Protein AF-A0A963RWE7-F1 (afdb_monomer_lite)

Structure (mmCIF, N/CA/C/O backbone):
data_AF-A0A963RWE7-F1
#
_entry.id   AF-A0A963RWE7-F1
#
loop_
_atom_site.group_PDB
_atom_site.id
_atom_site.type_symbol
_atom_site.label_atom_id
_atom_site.label_alt_id
_atom_site.label_comp_id
_atom_site.label_asym_id
_atom_site.label_entity_id
_atom_site.label_seq_id
_atom_site.pdbx_PDB_ins_code
_atom_site.Cartn_x
_atom_site.Cartn_y
_atom_site.Cartn_z
_atom_site.occupancy
_atom_site.B_iso_or_equiv
_atom_site.auth_seq_id
_atom_site.auth_comp_id
_atom_site.auth_asym_id
_atom_site.auth_atom_id
_atom_site.pdbx_PDB_model_num
ATOM 1 N N . PHE A 1 1 ? 2.516 -8.833 10.654 1.00 89.06 1 PHE A N 1
ATOM 2 C CA . PHE A 1 1 ? 1.961 -7.508 10.993 1.00 89.06 1 PHE A CA 1
ATOM 3 C C . PHE A 1 1 ? 0.688 -7.643 11.821 1.00 89.06 1 PHE A C 1
ATOM 5 O O . PHE A 1 1 ? 0.770 -7.393 13.011 1.00 89.06 1 PHE A O 1
ATOM 12 N N . ALA A 1 2 ? -0.424 -8.142 11.261 1.00 93.69 2 ALA A N 1
ATOM 13 C CA . ALA A 1 2 ? -1.711 -8.246 11.969 1.00 93.69 2 ALA A CA 1
ATOM 14 C C . ALA A 1 2 ? -1.623 -8.920 13.354 1.00 93.69 2 ALA A C 1
ATOM 16 O O . ALA A 1 2 ? -2.037 -8.326 14.341 1.00 93.69 2 ALA A O 1
ATOM 17 N N . LEU A 1 3 ? -0.990 -10.099 13.451 1.00 96.69 3 LEU A N 1
ATOM 18 C CA . LEU A 1 3 ? -0.785 -10.779 14.739 1.00 96.69 3 LEU A CA 1
ATOM 19 C C . LEU A 1 3 ? -0.040 -9.903 15.760 1.00 96.69 3 LEU A C 1
ATOM 21 O O . LEU A 1 3 ? -0.416 -9.864 16.922 1.00 96.69 3 LEU A O 1
ATOM 25 N N . ALA A 1 4 ? 0.991 -9.171 15.331 1.00 97.44 4 ALA A N 1
ATOM 26 C CA . ALA A 1 4 ? 1.746 -8.291 16.220 1.00 97.44 4 ALA A CA 1
ATOM 27 C C . ALA A 1 4 ? 0.887 -7.121 16.728 1.00 97.44 4 ALA A C 1
ATOM 29 O O . ALA A 1 4 ? 0.951 -6.799 17.908 1.00 97.44 4 ALA A O 1
ATOM 30 N N . CYS A 1 5 ? 0.049 -6.527 15.870 1.00 97.25 5 CYS A N 1
ATOM 31 C CA . CYS A 1 5 ? -0.899 -5.483 16.271 1.00 97.25 5 CYS A CA 1
ATOM 32 C C . CYS A 1 5 ? -1.910 -6.000 17.300 1.00 97.25 5 CYS A C 1
ATOM 34 O O . CYS A 1 5 ? -2.148 -5.331 18.300 1.00 97.25 5 CYS A O 1
ATOM 36 N N . VAL A 1 6 ? -2.441 -7.210 17.094 1.00 97.00 6 VAL A N 1
ATOM 37 C CA . VAL A 1 6 ? -3.358 -7.856 18.047 1.00 97.00 6 VAL A CA 1
ATOM 38 C C . VAL A 1 6 ? -2.674 -8.084 19.395 1.00 97.00 6 VAL A C 1
ATOM 40 O O . VAL A 1 6 ? -3.222 -7.712 20.428 1.00 97.00 6 VAL A O 1
ATOM 43 N N . LEU A 1 7 ? -1.456 -8.634 19.398 1.00 98.12 7 LEU A N 1
ATOM 44 C CA . LEU A 1 7 ? -0.692 -8.873 20.628 1.00 98.12 7 LEU A CA 1
ATOM 45 C C . LEU A 1 7 ? -0.304 -7.576 21.355 1.00 98.12 7 LEU A C 1
ATOM 47 O O . LEU A 1 7 ? -0.178 -7.577 22.575 1.00 98.12 7 LEU A O 1
ATOM 51 N N . ALA A 1 8 ? -0.135 -6.475 20.621 1.00 97.00 8 ALA A N 1
ATOM 52 C CA . ALA A 1 8 ? 0.134 -5.152 21.178 1.00 97.00 8 ALA A CA 1
ATOM 53 C C . ALA A 1 8 ? -1.135 -4.405 21.636 1.00 97.00 8 ALA A C 1
ATOM 55 O O . ALA A 1 8 ? -1.026 -3.292 22.144 1.00 97.00 8 ALA A O 1
ATOM 56 N N . GLY A 1 9 ? -2.329 -4.979 21.441 1.00 97.06 9 GLY A N 1
ATOM 57 C CA . GLY A 1 9 ? -3.600 -4.327 21.768 1.00 97.06 9 GLY A CA 1
ATOM 58 C C . GLY A 1 9 ? -3.945 -3.140 20.862 1.00 97.06 9 GLY A C 1
ATOM 59 O O . GLY A 1 9 ? -4.728 -2.282 21.261 1.00 97.06 9 GLY A O 1
ATOM 60 N N . ALA A 1 10 ? -3.365 -3.065 19.661 1.00 97.00 10 ALA A N 1
ATOM 61 C CA . ALA A 1 10 ? -3.633 -1.983 18.723 1.00 97.00 10 ALA A CA 1
ATOM 62 C C . ALA A 1 10 ? -5.033 -2.137 18.090 1.00 97.00 10 ALA A C 1
ATOM 64 O O . ALA A 1 10 ? -5.336 -3.205 17.542 1.00 97.00 10 ALA A O 1
ATOM 65 N N . PRO A 1 11 ? -5.875 -1.089 18.101 1.00 97.19 11 PRO A N 1
ATOM 66 C CA . PRO A 1 11 ? -7.158 -1.085 17.406 1.00 97.19 11 PRO A CA 1
ATOM 67 C C . PRO A 1 11 ? -7.019 -1.400 15.911 1.00 97.19 11 PRO A C 1
ATOM 69 O O . PRO A 1 11 ? -6.132 -0.891 15.223 1.00 97.19 11 PRO A O 1
ATOM 72 N N . ALA A 1 12 ? -7.935 -2.219 15.384 1.00 96.00 12 ALA A N 1
ATOM 73 C CA . ALA A 1 12 ? -7.893 -2.674 13.992 1.00 96.00 12 ALA A CA 1
ATOM 74 C C . ALA A 1 12 ? -7.904 -1.511 12.986 1.00 96.00 12 ALA A C 1
ATOM 76 O O . ALA A 1 12 ? -7.168 -1.545 12.002 1.00 96.00 12 ALA A O 1
ATOM 77 N N . LEU A 1 13 ? -8.695 -0.467 13.259 1.00 97.25 13 LEU A N 1
ATOM 78 C CA . LEU A 1 13 ? -8.768 0.736 12.430 1.00 97.25 13 LEU A CA 1
ATOM 79 C C . LEU A 1 13 ? -7.389 1.393 12.272 1.00 97.25 13 LEU A C 1
ATOM 81 O O . LEU A 1 13 ? -6.930 1.611 11.155 1.00 97.25 13 LEU A O 1
ATOM 85 N N . GLU A 1 14 ? -6.704 1.664 13.381 1.00 97.12 14 GLU A N 1
ATOM 86 C CA . GLU A 1 14 ? -5.395 2.326 13.387 1.00 97.12 14 GLU A CA 1
ATOM 87 C C . GLU A 1 14 ? -4.310 1.441 12.764 1.00 97.12 14 GLU A C 1
ATOM 89 O O . GLU A 1 14 ? -3.490 1.924 11.980 1.00 97.12 14 GLU A O 1
ATOM 94 N N . ALA A 1 15 ? -4.346 0.134 13.041 1.00 97.94 15 ALA A N 1
ATOM 95 C CA . ALA A 1 15 ? -3.436 -0.830 12.430 1.00 97.94 15 ALA A CA 1
ATOM 96 C C . ALA A 1 15 ? -3.590 -0.873 10.899 1.00 97.94 15 ALA A C 1
ATOM 98 O O . ALA A 1 15 ? -2.587 -0.882 10.180 1.00 97.94 15 ALA A O 1
ATOM 99 N N . LEU A 1 16 ? -4.827 -0.863 10.392 1.00 97.62 16 LEU A N 1
ATOM 100 C CA . LEU A 1 16 ? -5.117 -0.846 8.956 1.00 97.62 16 LEU A CA 1
ATOM 101 C C . LEU A 1 16 ? -4.716 0.481 8.304 1.00 97.62 16 LEU A C 1
ATOM 103 O O . LEU A 1 16 ? -4.095 0.459 7.243 1.00 97.62 16 LEU A O 1
ATOM 107 N N . MET A 1 17 ? -4.999 1.618 8.948 1.00 98.06 17 MET A N 1
ATOM 108 C CA . MET A 1 17 ? -4.579 2.944 8.474 1.00 98.06 17 MET A CA 1
ATOM 109 C C . MET A 1 17 ? -3.054 3.026 8.326 1.00 98.06 17 MET A C 1
ATOM 111 O O . MET A 1 17 ? -2.548 3.422 7.273 1.00 98.06 17 MET A O 1
ATOM 115 N N . ALA A 1 18 ? -2.315 2.602 9.357 1.00 97.31 18 ALA A N 1
ATOM 116 C CA . ALA A 1 18 ? -0.855 2.606 9.346 1.00 97.31 18 ALA A CA 1
ATOM 117 C C . ALA A 1 18 ? -0.287 1.660 8.276 1.00 97.31 18 ALA A C 1
ATOM 119 O O . ALA A 1 18 ? 0.628 2.031 7.537 1.00 97.31 18 ALA A O 1
ATOM 120 N N . TYR A 1 19 ? -0.853 0.455 8.155 1.00 97.94 19 TYR A N 1
ATOM 121 C CA . TYR A 1 19 ? -0.443 -0.512 7.138 1.00 97.94 19 TYR A CA 1
ATOM 122 C C . TYR A 1 19 ? -0.670 0.014 5.718 1.00 97.94 19 TYR A C 1
ATOM 124 O O . TYR A 1 19 ? 0.238 -0.041 4.887 1.00 97.94 19 TYR A O 1
ATOM 132 N N . ALA A 1 20 ? -1.858 0.559 5.446 1.00 98.00 20 ALA A N 1
ATOM 133 C CA . ALA A 1 20 ? -2.216 1.096 4.139 1.00 98.00 20 ALA A CA 1
ATOM 134 C C . ALA A 1 20 ? -1.317 2.277 3.741 1.00 98.00 20 ALA A C 1
ATOM 136 O O . ALA A 1 20 ? -0.898 2.369 2.583 1.00 98.00 20 ALA A O 1
ATOM 137 N N . PHE A 1 21 ? -0.965 3.146 4.694 1.00 98.25 21 PHE A N 1
ATOM 138 C CA . PHE A 1 21 ? -0.049 4.255 4.435 1.00 98.25 21 PHE A CA 1
ATOM 139 C C . PHE A 1 21 ? 1.365 3.754 4.130 1.00 98.25 21 PHE A C 1
ATOM 141 O O . PHE A 1 21 ? 1.929 4.129 3.104 1.00 98.25 21 PHE A O 1
ATOM 148 N N . GLY A 1 22 ? 1.910 2.858 4.960 1.00 98.00 22 GLY A N 1
ATOM 149 C CA . GLY A 1 22 ? 3.249 2.300 4.745 1.00 98.00 22 GLY A CA 1
ATOM 150 C C . GLY A 1 22 ? 3.365 1.525 3.427 1.00 98.00 22 GLY A C 1
ATOM 151 O O . GLY A 1 22 ? 4.376 1.619 2.728 1.00 98.00 22 GLY A O 1
ATOM 152 N N . TRP A 1 23 ? 2.310 0.807 3.034 1.00 97.50 23 TRP A N 1
ATOM 153 C CA . TRP A 1 23 ? 2.245 0.166 1.722 1.00 97.50 23 TRP A CA 1
ATOM 154 C C . TRP A 1 23 ? 2.236 1.198 0.585 1.00 97.50 23 TRP A C 1
ATOM 156 O O . TRP A 1 23 ? 3.031 1.090 -0.350 1.00 97.50 23 TRP A O 1
ATOM 166 N N . SER A 1 24 ? 1.395 2.232 0.690 1.00 98.12 24 SER A N 1
ATOM 167 C CA . SER A 1 24 ? 1.282 3.297 -0.316 1.00 98.12 24 SER A CA 1
ATOM 168 C C . SER A 1 24 ? 2.592 4.063 -0.496 1.00 98.12 24 SER A C 1
ATOM 170 O O . SER A 1 24 ? 3.018 4.313 -1.624 1.00 98.12 24 SER A O 1
ATOM 172 N N . GLU A 1 25 ? 3.268 4.396 0.603 1.00 97.94 25 GLU A N 1
ATOM 173 C CA . GLU A 1 25 ? 4.574 5.053 0.584 1.00 97.94 25 GLU A CA 1
ATOM 174 C C . GLU A 1 25 ? 5.610 4.206 -0.165 1.00 97.94 25 GLU A C 1
ATOM 176 O O . GLU A 1 25 ? 6.305 4.716 -1.048 1.00 97.94 25 GLU A O 1
ATOM 181 N N . ASN A 1 26 ? 5.673 2.901 0.115 1.00 96.88 26 ASN A N 1
ATOM 182 C CA . ASN A 1 26 ? 6.587 1.989 -0.571 1.00 96.88 26 ASN A CA 1
ATOM 183 C C . ASN A 1 26 ? 6.309 1.938 -2.085 1.00 96.88 26 ASN A C 1
ATOM 185 O O . ASN A 1 26 ? 7.234 2.078 -2.891 1.00 96.88 26 ASN A O 1
ATOM 189 N N . MET A 1 27 ? 5.037 1.840 -2.486 1.00 96.31 27 MET A N 1
ATOM 190 C CA . MET A 1 27 ? 4.653 1.856 -3.903 1.00 96.31 27 MET A CA 1
ATOM 191 C C . MET A 1 27 ? 5.051 3.165 -4.597 1.00 96.31 27 MET A C 1
ATOM 193 O O . MET A 1 27 ? 5.556 3.143 -5.722 1.00 96.31 27 MET A O 1
ATOM 197 N N . VAL A 1 28 ? 4.904 4.308 -3.921 1.00 97.44 28 VAL A N 1
ATOM 198 C CA . VAL A 1 28 ? 5.351 5.607 -4.445 1.00 97.44 28 VAL A CA 1
ATOM 199 C C . VAL A 1 28 ? 6.873 5.648 -4.604 1.00 97.44 28 VAL A C 1
ATOM 201 O O . VAL A 1 28 ? 7.363 6.106 -5.638 1.00 97.44 28 VAL A O 1
ATOM 204 N N . GLN A 1 29 ? 7.635 5.128 -3.638 1.00 96.00 29 GLN A N 1
ATOM 205 C CA . GLN A 1 29 ? 9.099 5.054 -3.737 1.00 96.00 29 GLN A CA 1
ATOM 206 C C . GLN A 1 29 ? 9.564 4.160 -4.893 1.00 96.00 29 GLN A C 1
ATOM 208 O O . GLN A 1 29 ? 10.538 4.488 -5.578 1.00 96.00 29 GLN A O 1
ATOM 213 N N . ALA A 1 30 ? 8.864 3.052 -5.145 1.00 94.94 30 ALA A N 1
ATOM 214 C CA . ALA A 1 30 ? 9.122 2.210 -6.307 1.00 94.94 30 ALA A CA 1
ATOM 215 C C . ALA A 1 30 ? 8.822 2.958 -7.618 1.00 94.94 30 ALA A C 1
ATOM 217 O O . ALA A 1 30 ? 9.663 2.977 -8.519 1.00 94.94 30 ALA A O 1
ATOM 218 N N . ALA A 1 31 ? 7.678 3.646 -7.700 1.00 94.62 31 ALA A N 1
ATOM 219 C CA . ALA A 1 31 ? 7.274 4.411 -8.880 1.00 94.62 31 ALA A CA 1
ATOM 220 C C . ALA A 1 31 ? 8.248 5.554 -9.216 1.00 94.62 31 ALA A C 1
ATOM 222 O O . ALA A 1 31 ? 8.576 5.752 -10.386 1.00 94.62 31 ALA A O 1
ATOM 223 N N . ILE A 1 32 ? 8.762 6.262 -8.203 1.00 95.75 32 ILE A N 1
ATOM 224 C CA . ILE A 1 32 ? 9.786 7.306 -8.375 1.00 95.75 32 ILE A CA 1
ATOM 225 C C . ILE A 1 32 ? 11.005 6.764 -9.127 1.00 95.75 32 ILE A C 1
ATOM 227 O O . ILE A 1 32 ? 11.502 7.418 -10.042 1.00 95.75 32 ILE A O 1
ATOM 231 N N . LYS A 1 33 ? 11.461 5.560 -8.769 1.00 93.00 33 LYS A N 1
ATOM 232 C CA . LYS A 1 33 ? 12.648 4.932 -9.365 1.00 93.00 33 LYS A CA 1
ATOM 233 C C . LYS A 1 33 ? 12.361 4.297 -10.726 1.00 93.00 33 LYS A C 1
ATOM 235 O O . LYS A 1 33 ? 13.206 4.365 -11.610 1.00 93.00 33 LYS A O 1
ATOM 240 N N . ALA A 1 34 ? 11.199 3.663 -10.883 1.00 91.94 34 ALA A N 1
ATOM 241 C CA . ALA A 1 34 ? 10.849 2.916 -12.091 1.00 91.94 34 ALA A CA 1
ATOM 242 C C . ALA A 1 34 ? 10.358 3.805 -13.250 1.00 91.94 34 ALA A C 1
ATOM 244 O O . ALA A 1 34 ? 10.600 3.467 -14.405 1.00 91.94 34 ALA A O 1
ATOM 245 N N . VAL A 1 35 ? 9.672 4.919 -12.956 1.00 93.12 35 VAL A N 1
ATOM 246 C CA . VAL A 1 35 ? 9.022 5.822 -13.939 1.00 93.12 35 VAL A CA 1
ATOM 247 C C . VAL A 1 35 ? 9.743 7.187 -14.049 1.00 93.12 35 VAL A C 1
ATOM 249 O O . VAL A 1 35 ? 9.219 8.149 -14.597 1.00 93.12 35 VAL A O 1
ATOM 252 N N . PRO A 1 36 ? 11.018 7.257 -13.652 1.00 88.19 36 PRO A N 1
ATOM 253 C CA . PRO A 1 36 ? 11.758 8.498 -13.340 1.00 88.19 36 PRO A CA 1
ATOM 254 C C . PRO A 1 36 ? 10.952 9.723 -12.847 1.00 88.19 36 PRO A C 1
ATOM 256 O O . PRO A 1 36 ? 11.087 10.826 -13.381 1.00 88.19 36 PRO A O 1
ATOM 259 N N . LEU A 1 37 ? 10.118 9.574 -11.812 1.00 92.69 37 LEU A N 1
ATOM 260 C CA . LEU A 1 37 ? 9.361 10.717 -11.271 1.00 92.69 37 LEU A CA 1
ATOM 261 C C . LEU A 1 37 ? 10.223 11.587 -10.343 1.00 92.69 37 LEU A C 1
ATOM 263 O O . LEU A 1 37 ? 11.053 11.094 -9.586 1.00 92.69 37 LEU A O 1
ATOM 267 N N . GLY A 1 38 ? 9.962 12.896 -10.328 1.00 95.12 38 GLY A N 1
ATOM 268 C CA . GLY A 1 38 ? 10.541 13.798 -9.329 1.00 95.12 38 GLY A CA 1
ATOM 269 C C . GLY A 1 38 ? 9.923 13.617 -7.935 1.00 95.12 38 GLY A C 1
ATOM 270 O O . GLY A 1 38 ? 8.745 13.276 -7.804 1.00 95.12 38 GLY A O 1
ATOM 271 N N . GLN A 1 39 ? 10.681 13.937 -6.881 1.00 94.44 39 GLN A N 1
ATOM 272 C CA . GLN A 1 39 ? 10.235 13.823 -5.479 1.00 94.44 39 GLN A CA 1
ATOM 273 C C . GLN A 1 39 ? 8.923 14.570 -5.202 1.00 94.44 39 GLN A C 1
ATOM 275 O O . GLN A 1 39 ? 8.015 14.032 -4.572 1.00 94.44 39 GLN A O 1
ATOM 280 N N . SER A 1 40 ? 8.763 15.780 -5.746 1.00 97.31 40 SER A N 1
ATOM 281 C CA . SER A 1 40 ? 7.524 16.552 -5.599 1.00 97.31 40 SER A CA 1
ATOM 282 C C . SER A 1 40 ? 6.316 15.864 -6.243 1.00 97.31 40 SER A C 1
ATOM 284 O O . SER A 1 40 ? 5.203 15.992 -5.742 1.00 97.31 40 SER A O 1
ATOM 286 N N . ALA A 1 41 ? 6.510 15.134 -7.347 1.00 96.69 41 ALA A N 1
ATOM 287 C CA . ALA A 1 41 ? 5.441 14.344 -7.952 1.00 96.69 41 ALA A CA 1
ATOM 288 C C . ALA A 1 41 ? 5.082 13.143 -7.069 1.00 96.69 41 ALA A C 1
ATOM 290 O O . ALA A 1 41 ? 3.898 12.904 -6.842 1.00 96.69 41 ALA A O 1
ATOM 291 N N . GLY A 1 42 ? 6.084 12.466 -6.500 1.00 97.31 42 GLY A N 1
ATOM 292 C CA . GLY A 1 42 ? 5.877 11.395 -5.525 1.00 97.31 42 GLY A CA 1
ATOM 293 C C . GLY A 1 42 ? 5.055 11.843 -4.315 1.00 97.31 42 GLY A C 1
ATOM 294 O O . GLY A 1 42 ? 4.057 11.211 -3.986 1.00 97.31 42 GLY A O 1
ATOM 295 N N . GLN A 1 43 ? 5.396 12.987 -3.719 1.00 97.81 43 GLN A N 1
ATOM 296 C CA . GLN A 1 43 ? 4.642 13.549 -2.590 1.00 97.81 43 GLN A CA 1
ATOM 297 C C . GLN A 1 43 ? 3.185 13.869 -2.947 1.00 97.81 43 GLN A C 1
ATOM 299 O O . GLN A 1 43 ? 2.282 13.571 -2.169 1.00 97.81 43 GLN A O 1
ATOM 304 N N . ARG A 1 44 ? 2.920 14.407 -4.147 1.00 98.25 44 ARG A N 1
ATOM 305 C CA . ARG A 1 44 ? 1.539 14.635 -4.610 1.00 98.25 44 ARG A CA 1
ATOM 306 C C .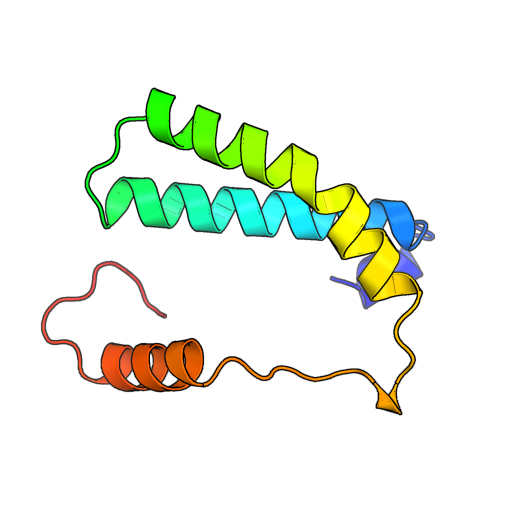 ARG A 1 44 ? 0.758 13.333 -4.774 1.00 98.25 44 ARG A C 1
ATOM 308 O O . ARG A 1 44 ? -0.427 13.301 -4.458 1.00 98.25 44 ARG A O 1
ATOM 315 N N . ILE A 1 45 ? 1.399 12.275 -5.271 1.00 97.94 45 ILE A N 1
ATOM 316 C CA . ILE A 1 45 ? 0.766 10.956 -5.392 1.00 97.94 45 ILE A CA 1
ATOM 317 C C . ILE A 1 45 ? 0.463 10.399 -3.999 1.00 97.94 45 ILE A C 1
ATOM 319 O O . ILE A 1 45 ? -0.672 10.002 -3.751 1.00 97.94 45 ILE A O 1
ATOM 323 N N . LEU A 1 46 ? 1.433 10.428 -3.081 1.00 98.19 46 LEU A N 1
ATOM 324 C CA . LEU A 1 46 ? 1.252 9.922 -1.721 1.00 98.19 46 LEU A CA 1
ATOM 325 C C . LEU A 1 46 ? 0.152 10.681 -0.969 1.00 98.19 46 LEU A C 1
ATOM 327 O O . LEU A 1 46 ? -0.673 10.051 -0.320 1.00 98.19 46 LEU A O 1
ATOM 331 N N . ALA A 1 47 ? 0.085 12.007 -1.110 1.00 98.38 47 ALA A N 1
ATOM 332 C CA . ALA A 1 47 ? -0.972 12.818 -0.508 1.00 98.38 47 ALA A CA 1
ATOM 333 C C . ALA A 1 47 ? -2.368 12.436 -1.026 1.00 98.38 47 ALA A C 1
ATOM 335 O O . ALA A 1 47 ? -3.314 12.351 -0.246 1.00 98.38 47 ALA A O 1
ATOM 336 N N . ARG A 1 48 ? -2.499 12.160 -2.332 1.00 98.38 48 ARG A N 1
ATOM 337 C CA . ARG A 1 48 ? -3.760 11.669 -2.906 1.00 98.38 48 ARG A CA 1
ATOM 338 C C . ARG A 1 48 ? -4.122 10.292 -2.362 1.00 98.38 48 ARG A C 1
ATOM 340 O O . ARG A 1 48 ? -5.246 10.111 -1.920 1.00 98.38 48 ARG A O 1
ATOM 347 N N . LEU A 1 49 ? -3.172 9.355 -2.344 1.00 98.06 49 LEU A N 1
ATOM 348 C CA . LEU A 1 49 ? -3.394 8.018 -1.786 1.00 98.06 49 LEU A CA 1
ATOM 349 C C . LEU A 1 49 ? -3.802 8.091 -0.311 1.00 98.06 49 LEU A C 1
ATOM 351 O O . LEU A 1 49 ? -4.758 7.435 0.079 1.00 98.06 49 LEU A O 1
ATOM 355 N N . ALA A 1 50 ? -3.150 8.942 0.484 1.00 98.06 50 ALA A N 1
ATOM 356 C CA . ALA A 1 50 ? -3.498 9.154 1.885 1.00 98.06 50 ALA A CA 1
ATOM 357 C C . ALA A 1 50 ? -4.954 9.613 2.080 1.00 98.06 50 ALA A C 1
ATOM 359 O O . ALA A 1 50 ? -5.581 9.223 3.062 1.00 98.06 50 ALA A O 1
ATOM 360 N N . 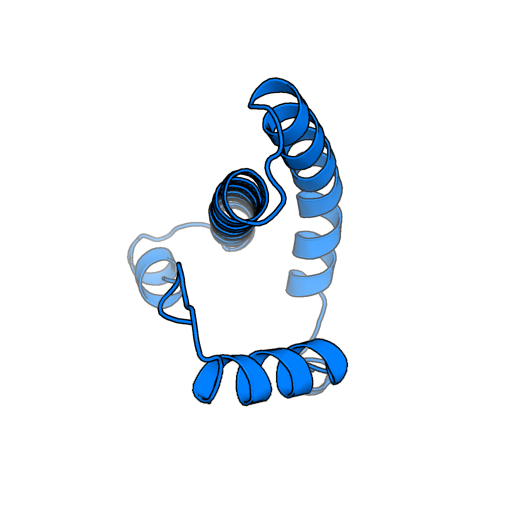GLY A 1 51 ? -5.505 10.383 1.135 1.00 98.31 51 GLY A N 1
ATOM 361 C CA . GLY A 1 51 ? -6.919 10.768 1.125 1.00 98.31 51 GLY A CA 1
ATOM 362 C C . GLY A 1 51 ? -7.889 9.617 0.827 1.00 98.31 51 GLY A C 1
ATOM 363 O O . GLY A 1 51 ? -9.007 9.632 1.332 1.00 98.31 51 GLY A O 1
ATOM 364 N N . GLU A 1 52 ? -7.466 8.604 0.068 1.00 98.31 52 GLU A N 1
ATOM 365 C CA . GLU A 1 52 ? -8.292 7.437 -0.297 1.00 98.31 52 GLU A CA 1
ATOM 366 C C . GLU A 1 52 ? -8.259 6.322 0.765 1.00 98.31 52 GLU A C 1
ATOM 368 O O . GLU A 1 52 ? -9.178 5.503 0.856 1.00 98.31 52 GLU A O 1
ATOM 373 N N . ILE A 1 53 ? -7.211 6.286 1.598 1.00 98.50 53 ILE A N 1
ATOM 374 C CA . ILE A 1 53 ? -7.011 5.244 2.617 1.00 98.50 53 ILE A CA 1
ATOM 375 C C . ILE A 1 53 ? -8.217 5.083 3.561 1.00 98.50 53 ILE A C 1
ATOM 377 O O . ILE A 1 53 ? -8.630 3.939 3.753 1.00 98.50 53 ILE A O 1
ATOM 381 N N . PRO A 1 54 ? -8.826 6.144 4.135 1.00 98.31 54 PRO A N 1
ATOM 382 C CA . PRO A 1 54 ? -9.958 5.980 5.049 1.00 98.31 54 PRO A CA 1
ATOM 383 C C . PRO A 1 54 ? -11.125 5.197 4.438 1.00 98.31 54 PRO A C 1
ATOM 385 O O . PRO A 1 54 ? -11.690 4.323 5.095 1.00 98.31 54 PRO A O 1
ATOM 388 N N . ALA A 1 55 ? -11.460 5.465 3.172 1.00 98.12 55 ALA A N 1
ATOM 389 C CA . ALA A 1 55 ? -12.536 4.766 2.475 1.00 98.12 55 ALA A CA 1
ATOM 390 C C . ALA A 1 55 ? -12.175 3.295 2.213 1.00 98.12 55 ALA A C 1
ATOM 392 O O . ALA A 1 55 ? -12.995 2.405 2.446 1.00 98.12 55 ALA A O 1
ATOM 393 N N . ALA A 1 56 ? -10.933 3.025 1.799 1.00 97.00 56 ALA A N 1
ATOM 394 C CA . ALA A 1 56 ? -10.444 1.662 1.601 1.00 97.00 56 ALA A CA 1
ATOM 395 C C . ALA A 1 56 ? -10.427 0.851 2.910 1.00 97.00 56 ALA A C 1
ATOM 397 O O . ALA A 1 56 ? -10.811 -0.318 2.917 1.00 97.00 56 ALA A O 1
ATOM 398 N N . VAL A 1 57 ? -10.034 1.469 4.028 1.00 97.88 57 VAL A N 1
ATOM 399 C CA . VAL A 1 57 ? -10.032 0.832 5.355 1.00 97.88 57 VAL A CA 1
ATOM 400 C C . VAL A 1 57 ? -11.455 0.578 5.848 1.00 97.88 57 VAL A C 1
ATOM 402 O O . VAL A 1 57 ? -11.735 -0.514 6.338 1.00 97.88 57 VAL A O 1
ATOM 405 N N . ALA A 1 58 ? -12.367 1.539 5.678 1.00 97.50 58 ALA A N 1
ATOM 406 C CA . ALA A 1 58 ? -13.776 1.351 6.016 1.00 97.50 58 ALA A CA 1
ATOM 407 C C . ALA A 1 58 ? -14.392 0.185 5.228 1.00 97.50 58 ALA A C 1
ATOM 409 O O . ALA A 1 58 ? -15.085 -0.651 5.805 1.00 97.50 58 ALA A O 1
ATOM 410 N N . HIS A 1 59 ? -14.081 0.082 3.933 1.00 95.50 59 HIS A N 1
ATOM 411 C CA . HIS A 1 59 ? -14.490 -1.055 3.117 1.00 95.50 59 HIS A CA 1
ATOM 412 C C . HIS A 1 59 ? -13.890 -2.371 3.633 1.00 95.50 59 HIS A C 1
ATOM 414 O O . HIS A 1 59 ? -14.626 -3.328 3.851 1.00 95.50 59 HIS A O 1
ATOM 420 N N . ALA A 1 60 ? -12.583 -2.413 3.907 1.00 95.00 60 ALA A N 1
ATOM 421 C CA . ALA A 1 60 ? -11.912 -3.615 4.402 1.00 95.00 60 ALA A CA 1
ATOM 422 C C . ALA A 1 60 ? -12.465 -4.116 5.750 1.00 95.00 60 ALA A C 1
ATOM 424 O O . ALA A 1 60 ? -12.501 -5.321 5.978 1.00 95.00 60 ALA A O 1
ATOM 425 N N . LEU A 1 61 ? -12.904 -3.208 6.628 1.00 95.25 61 LEU A N 1
ATOM 426 C CA . LEU A 1 61 ? -13.550 -3.549 7.901 1.00 95.25 61 LEU A CA 1
ATOM 427 C C . LEU A 1 61 ? -14.978 -4.088 7.729 1.00 95.25 61 LEU A C 1
ATOM 429 O O . LEU A 1 61 ? -15.448 -4.823 8.592 1.00 95.25 61 LEU A O 1
ATOM 433 N N . ALA A 1 62 ? -15.667 -3.702 6.654 1.00 95.69 62 ALA A N 1
ATOM 434 C CA . ALA A 1 62 ? -17.048 -4.098 6.387 1.00 95.69 62 ALA A CA 1
ATOM 435 C C . ALA A 1 62 ? -17.165 -5.403 5.580 1.00 95.69 62 ALA A C 1
ATOM 437 O O . ALA A 1 62 ? -18.217 -6.036 5.611 1.00 95.69 62 ALA A O 1
ATOM 438 N N . VAL A 1 63 ? -16.118 -5.789 4.845 1.00 95.06 63 VAL A N 1
ATOM 439 C CA . VAL A 1 63 ? -16.097 -7.020 4.045 1.00 95.06 63 VAL A CA 1
ATOM 440 C C . VAL A 1 63 ? -15.946 -8.241 4.954 1.00 95.06 63 VAL A C 1
ATOM 442 O O . VAL A 1 63 ? -14.975 -8.371 5.708 1.00 95.06 63 VAL A O 1
ATOM 445 N N . ASP A 1 64 ? -16.915 -9.146 4.855 1.00 93.56 64 ASP A N 1
ATOM 446 C CA . ASP A 1 64 ? -16.910 -10.443 5.521 1.00 93.56 64 ASP A CA 1
ATOM 447 C C . ASP A 1 64 ? -15.918 -11.416 4.870 1.00 93.56 64 ASP A C 1
ATOM 449 O O . ASP A 1 64 ? -15.297 -11.130 3.847 1.00 93.56 64 ASP A O 1
ATOM 453 N N . ASP A 1 65 ? -15.720 -12.574 5.495 1.00 89.81 65 ASP A N 1
ATOM 454 C CA . ASP A 1 65 ? -14.741 -13.554 5.024 1.00 89.81 65 ASP A CA 1
ATOM 455 C C . ASP A 1 65 ? -15.079 -14.086 3.618 1.00 89.81 65 ASP A C 1
ATOM 457 O O . ASP A 1 65 ? -14.168 -14.238 2.802 1.00 89.81 65 ASP A O 1
ATOM 461 N N . ASP A 1 66 ? -16.366 -14.285 3.312 1.00 92.75 66 ASP A N 1
ATOM 462 C CA . ASP A 1 66 ? -16.844 -14.789 2.015 1.00 92.75 66 ASP A CA 1
ATOM 463 C C . ASP A 1 66 ? -16.732 -13.742 0.891 1.00 92.75 66 ASP A C 1
ATOM 465 O O . ASP A 1 66 ? -16.567 -14.089 -0.281 1.00 92.75 66 ASP A O 1
ATOM 469 N N . GLY A 1 67 ? -16.782 -12.452 1.231 1.00 88.44 67 GLY A N 1
ATOM 470 C CA . GLY A 1 67 ? -16.632 -11.338 0.298 1.00 88.44 67 GLY A CA 1
ATOM 471 C C . GLY A 1 67 ? -15.182 -10.957 -0.008 1.00 88.44 67 GLY A C 1
ATOM 472 O O . GLY A 1 67 ? -14.938 -10.144 -0.910 1.00 88.44 67 GLY A O 1
ATOM 473 N N . ARG A 1 68 ? -14.193 -11.518 0.704 1.00 88.94 68 ARG A N 1
ATOM 474 C CA . ARG A 1 68 ? -12.775 -11.219 0.447 1.00 88.94 68 ARG A CA 1
ATOM 475 C C . ARG A 1 68 ? -12.313 -11.857 -0.854 1.00 88.94 68 ARG A C 1
ATOM 477 O O . ARG A 1 68 ? -12.196 -13.072 -0.977 1.00 88.94 68 ARG A O 1
ATOM 484 N N . GLN A 1 69 ? -11.914 -11.014 -1.799 1.00 87.69 69 GLN A N 1
ATOM 485 C CA . GLN A 1 69 ? -11.294 -11.444 -3.047 1.00 87.69 69 GLN A CA 1
ATOM 486 C C . GLN A 1 69 ? -10.052 -10.617 -3.373 1.00 87.69 69 GLN A C 1
ATOM 488 O O . GLN A 1 69 ? -9.993 -9.416 -3.119 1.00 87.69 69 GLN A O 1
ATOM 493 N N . SER A 1 70 ? -9.070 -11.261 -4.002 1.00 82.88 70 SER A N 1
ATOM 494 C CA . SER A 1 70 ? -7.901 -10.599 -4.590 1.00 82.88 70 SER A CA 1
ATOM 495 C C . SER A 1 70 ? -7.954 -10.723 -6.112 1.00 82.88 70 SER A C 1
ATOM 497 O O . SER A 1 70 ? -7.119 -11.368 -6.748 1.00 82.88 70 SER A O 1
ATOM 499 N N . PHE A 1 71 ? -8.998 -10.153 -6.719 1.00 88.38 71 PHE A N 1
ATOM 500 C CA . PHE A 1 71 ? -9.187 -10.216 -8.166 1.00 88.38 71 PHE A CA 1
ATOM 501 C C . PHE A 1 71 ? -8.440 -9.078 -8.870 1.00 88.38 71 PHE A C 1
ATOM 503 O O . PHE A 1 71 ? -8.998 -8.034 -9.195 1.00 88.38 71 PHE A O 1
ATOM 510 N N . SER A 1 72 ? -7.143 -9.292 -9.097 1.00 91.88 72 SER A N 1
ATOM 511 C CA . SER A 1 72 ? -6.264 -8.367 -9.828 1.00 91.88 72 SER A CA 1
ATOM 512 C C . SER A 1 72 ? -5.545 -9.090 -10.978 1.00 91.88 72 SER A C 1
ATOM 514 O O . SER A 1 72 ? -4.333 -9.306 -10.909 1.00 91.88 72 SER A O 1
ATOM 516 N N . PRO A 1 73 ? -6.254 -9.495 -12.050 1.00 93.31 73 PRO A N 1
ATOM 517 C CA . PRO A 1 73 ? -5.686 -10.355 -13.094 1.00 93.31 73 PRO A C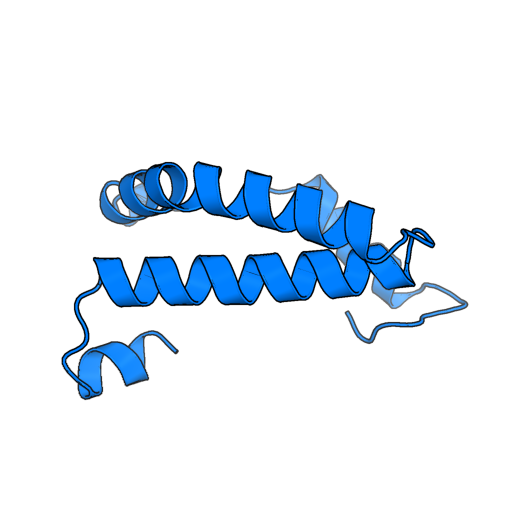A 1
ATOM 518 C C . PRO A 1 73 ? -4.478 -9.723 -13.797 1.00 93.31 73 PRO A C 1
ATOM 520 O O . PRO A 1 73 ? -3.483 -10.397 -14.055 1.00 93.31 73 PRO A O 1
ATOM 523 N N . MET A 1 74 ? -4.517 -8.411 -14.045 1.00 96.31 74 MET A N 1
ATOM 524 C CA . MET A 1 74 ? -3.387 -7.705 -14.653 1.00 96.31 74 MET A CA 1
ATOM 525 C C . MET A 1 74 ? -2.163 -7.660 -13.739 1.00 96.31 74 MET A C 1
ATOM 527 O O . MET A 1 74 ? -1.047 -7.798 -14.233 1.00 96.31 74 MET A O 1
ATOM 531 N N . LEU A 1 75 ? -2.359 -7.524 -12.423 1.00 93.38 75 LEU A N 1
ATOM 532 C CA . LEU A 1 75 ? -1.259 -7.594 -11.464 1.00 93.38 75 LEU A CA 1
ATOM 533 C C . LEU A 1 75 ? -0.612 -8.981 -11.506 1.00 93.38 75 LEU A C 1
ATOM 535 O O . LEU A 1 75 ? 0.598 -9.068 -11.662 1.00 93.38 75 LEU A O 1
ATOM 539 N N . ALA A 1 76 ? -1.411 -10.052 -11.478 1.00 93.56 76 ALA A N 1
ATOM 540 C CA . ALA A 1 76 ? -0.902 -11.422 -11.546 1.00 93.56 76 ALA A CA 1
ATOM 541 C C . ALA A 1 76 ? -0.087 -11.687 -12.828 1.00 93.56 76 ALA A C 1
ATOM 543 O O . ALA A 1 76 ? 1.015 -12.234 -12.763 1.00 93.56 76 ALA A O 1
ATOM 544 N N . ILE A 1 77 ? -0.588 -11.247 -13.989 1.00 94.94 77 ILE A N 1
ATOM 545 C CA . ILE A 1 77 ? 0.118 -11.384 -15.273 1.00 94.94 77 ILE A CA 1
ATOM 546 C C . ILE A 1 77 ? 1.443 -10.609 -15.259 1.00 94.94 77 ILE A C 1
ATOM 548 O O . ILE A 1 77 ? 2.468 -11.128 -15.706 1.00 94.94 77 ILE A O 1
ATOM 552 N N . LEU A 1 78 ? 1.438 -9.364 -14.773 1.00 94.12 78 LEU A N 1
ATOM 553 C CA . LEU A 1 78 ? 2.642 -8.532 -14.72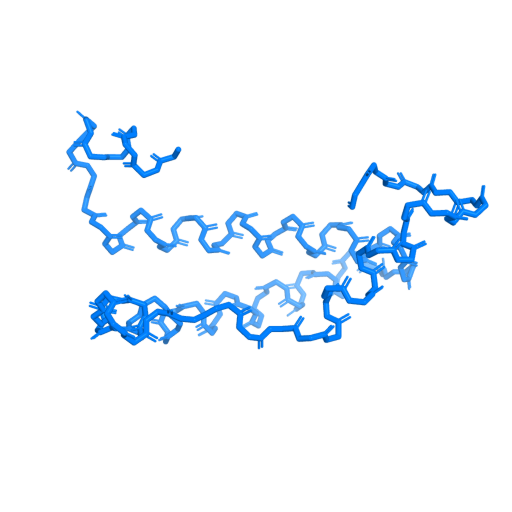4 1.00 94.12 78 LEU A CA 1
ATOM 554 C C . LEU A 1 78 ? 3.673 -9.079 -13.728 1.00 94.12 78 LEU A C 1
ATOM 556 O O . LEU A 1 78 ? 4.858 -9.110 -14.057 1.00 94.12 78 LEU A O 1
ATOM 560 N N . SER A 1 79 ? 3.238 -9.588 -12.573 1.00 92.62 79 SER A N 1
ATOM 561 C CA . SER A 1 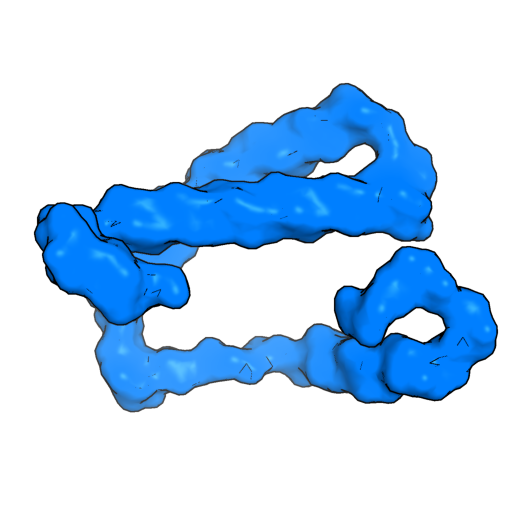79 ? 4.113 -10.258 -11.605 1.00 92.62 79 SER A CA 1
ATOM 562 C C . SER A 1 79 ? 4.770 -11.509 -12.194 1.00 92.62 79 SER A C 1
ATOM 564 O O . SER A 1 79 ? 5.978 -11.677 -12.049 1.00 92.62 79 SER A O 1
ATOM 566 N N . ALA A 1 80 ? 4.026 -12.345 -12.927 1.00 94.06 80 ALA A N 1
ATOM 567 C CA . ALA A 1 80 ? 4.600 -13.516 -13.599 1.00 94.06 80 ALA A CA 1
ATOM 568 C C . ALA A 1 80 ? 5.637 -13.120 -14.666 1.00 94.06 80 ALA A C 1
ATOM 570 O O . ALA A 1 80 ? 6.690 -13.738 -14.794 1.00 94.06 80 ALA A O 1
ATOM 571 N N . ARG A 1 81 ? 5.391 -12.035 -15.412 1.00 94.00 81 ARG A N 1
ATOM 572 C CA . ARG A 1 81 ? 6.362 -11.518 -16.392 1.00 94.00 81 ARG A CA 1
ATOM 573 C C . ARG A 1 81 ? 7.629 -10.965 -15.739 1.00 94.00 81 ARG A C 1
ATOM 575 O O . ARG A 1 81 ? 8.702 -11.080 -16.330 1.00 94.00 81 ARG A O 1
ATOM 582 N N . HIS A 1 82 ? 7.524 -10.394 -14.538 1.00 92.44 82 HIS A N 1
ATOM 583 C CA . HIS A 1 82 ? 8.676 -9.886 -13.790 1.00 92.44 82 HIS A CA 1
ATOM 584 C C . HIS A 1 82 ? 9.684 -10.997 -13.426 1.00 92.44 82 HIS A C 1
ATOM 586 O O . HIS A 1 82 ? 10.875 -10.728 -13.253 1.00 92.44 82 HIS A O 1
ATOM 592 N N . GLU A 1 83 ? 9.255 -12.261 -13.368 1.00 92.88 83 GLU A N 1
ATOM 593 C CA . GLU A 1 83 ? 10.147 -13.401 -13.132 1.00 92.88 83 GLU A CA 1
ATOM 594 C C . GLU A 1 83 ? 11.230 -13.531 -14.215 1.00 92.88 83 GLU A C 1
ATOM 596 O O . GLU A 1 83 ? 12.404 -13.714 -13.892 1.00 92.88 83 GLU A O 1
ATOM 601 N N . VAL A 1 84 ? 10.845 -13.361 -15.484 1.00 92.38 84 VAL A N 1
ATOM 602 C CA . VAL A 1 84 ? 11.696 -13.576 -16.671 1.00 92.38 84 VAL A CA 1
ATOM 603 C C . VAL A 1 84 ? 12.225 -12.277 -17.289 1.00 92.38 84 VAL A C 1
ATOM 605 O O . VAL A 1 84 ? 12.789 -12.277 -18.384 1.00 92.38 84 VAL A O 1
ATOM 608 N N . GLN A 1 85 ? 12.037 -11.144 -16.613 1.00 90.75 85 GLN A N 1
ATOM 609 C CA . GLN A 1 85 ? 12.483 -9.849 -17.112 1.00 90.75 85 GLN A CA 1
ATOM 610 C C . GLN A 1 85 ? 14.020 -9.773 -17.145 1.00 90.75 85 GLN A C 1
ATOM 612 O O . GLN A 1 85 ? 14.685 -9.961 -16.129 1.00 90.75 85 GLN A O 1
ATOM 617 N N . TYR A 1 86 ? 14.582 -9.448 -18.316 1.00 91.31 86 TYR A N 1
ATOM 618 C CA . TYR A 1 86 ? 16.033 -9.435 -18.555 1.00 91.31 86 TYR A CA 1
ATOM 619 C C . TYR A 1 86 ? 16.798 -8.451 -17.651 1.00 91.31 86 TYR A C 1
ATOM 621 O O . TYR A 1 86 ? 17.836 -8.792 -17.092 1.00 91.31 86 TYR A O 1
ATOM 629 N N . SER A 1 87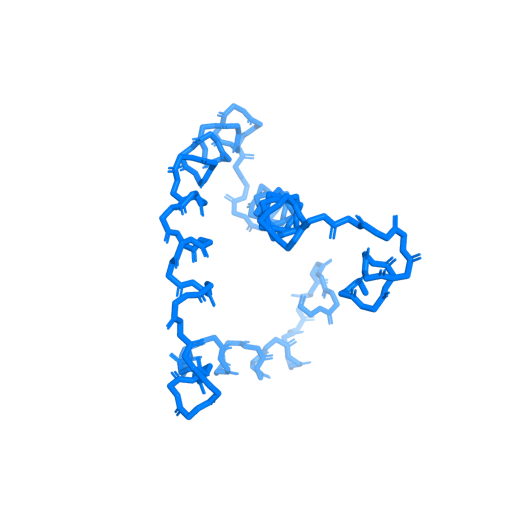 ? 16.282 -7.230 -17.477 1.00 90.50 87 SER A N 1
ATOM 630 C CA . SER A 1 87 ? 16.860 -6.217 -16.583 1.00 90.50 87 SER A CA 1
ATOM 631 C C . SER A 1 87 ? 15.873 -5.863 -15.480 1.00 90.50 87 SER A C 1
ATOM 633 O O . SER A 1 87 ? 14.782 -5.371 -15.771 1.00 90.50 87 SER A O 1
ATOM 635 N N . ARG A 1 88 ? 16.256 -6.088 -14.217 1.00 89.25 88 ARG A N 1
ATOM 636 C CA . ARG A 1 88 ? 15.396 -5.863 -13.045 1.00 89.25 88 ARG A CA 1
ATOM 637 C C . ARG A 1 88 ? 16.076 -4.962 -12.027 1.00 89.25 88 ARG A C 1
ATOM 639 O O . ARG A 1 88 ? 17.197 -5.227 -11.608 1.00 89.25 88 ARG A O 1
ATOM 646 N N . LEU A 1 89 ? 15.365 -3.914 -11.622 1.00 89.50 89 LEU A N 1
ATOM 647 C CA . LEU A 1 89 ? 15.767 -3.028 -10.527 1.00 89.50 89 LEU A CA 1
ATOM 648 C C . LEU A 1 89 ? 15.248 -3.528 -9.168 1.00 89.50 89 LEU A C 1
ATOM 650 O O . LEU A 1 89 ? 15.832 -3.231 -8.128 1.00 89.50 89 LEU A O 1
ATOM 654 N N . PHE A 1 90 ? 14.156 -4.293 -9.184 1.00 88.81 90 PHE A N 1
ATOM 655 C CA . PHE A 1 90 ? 13.488 -4.832 -8.006 1.00 88.81 90 PHE A CA 1
ATOM 656 C C . PHE A 1 90 ? 13.482 -6.361 -8.045 1.00 88.81 90 PHE A C 1
ATOM 658 O O . PHE A 1 90 ? 13.709 -6.985 -9.078 1.00 88.81 90 PHE A O 1
ATOM 665 N N . ARG A 1 91 ? 13.253 -6.965 -6.880 1.00 85.81 91 ARG A N 1
ATOM 666 C CA . ARG A 1 91 ? 13.258 -8.424 -6.679 1.00 85.81 91 ARG A CA 1
ATOM 667 C C . ARG A 1 91 ? 11.880 -9.060 -6.912 1.00 85.81 91 ARG A C 1
ATOM 669 O O . ARG A 1 91 ? 11.822 -10.258 -7.160 1.00 85.81 91 ARG A O 1
ATOM 676 N N . SER A 1 92 ? 10.814 -8.256 -6.881 1.00 76.69 92 SER A N 1
ATOM 677 C CA . SER A 1 92 ? 9.408 -8.612 -7.134 1.00 76.69 92 SER A CA 1
ATOM 678 C C . SER A 1 92 ? 8.585 -7.358 -7.383 1.00 76.69 92 SER A C 1
ATOM 680 O O . SER A 1 92 ? 8.895 -6.369 -6.674 1.00 76.69 92 SER A O 1
#

Sequence (92 aa):
FALACVLAGAPALEALMAYAFGWSENMVQAAIKAVPLGQSAGQRILARLAGEIPAAVAHALAVDDDGRQSFSPMLAILSARHEVQYSRLFRS

Foldseek 3Di:
DVVVCVVVVHDLLVVQLVVQLVVLLVVLVVCCVPVVDDPVVSVVSSVVSNVCSNVVSVVVVVQDPVRDDDPDVVVVVVVVVQVVDPDDPDPD

Radius of gyration: 15.97 Å; chains: 1; bounding box: 34×31×40 Å

Secondary structure (DSSP, 8-state):
-HHHHHHTT--HHHHHHHHHHHHHHHHHHHHHHHTT--HHHHHHHHHHHHHHHHHHHHHHHH--TTT-----HHHHHHHHHHHT-SS-SS--

pLDDT: mean 94.7, std 3.9, range [76.69, 98.5]